Protein 1Q1H (pdb70)

CATH classification: 1.10.10.10

B-factor: mean 64.39, std 9.57, range [27.91, 95.03]

InterPro domains:
  IPR002853 Transcription initiation factor IIE subunit alpha, N-terminal [SM00531] (18-157)
  IPR016481 Transcription factor TFE, archaea [MF_01909] (2-165)
  IPR016481 Transcription factor TFE, archaea [PIRSF006373] (4-170)
  IPR017919 Transcription factor TFE/TFIIEalpha HTH domain [PS51344] (4-88)
  IPR024550 TFIIEalpha/SarR/Rpc3 HTH domain [PF02002] (11-111)
  IPR036388 Winged helix-like DNA-binding domain superfamily [G3DSA:1.10.10.10] (1-88)
  IPR036390 Winged helix DNA-binding domain superfamily [SSF46785] (3-88)
  IPR039997 Transcription factor E [PTHR13097] (5-166)

Organism: Saccharolobus solfataricus (strain ATCC 35092 / DSM 1617 / JCM 11322 / P2) (NCBI:txid273057)

Sequence (85 aa):
MVNAEDLFINLAKSLLGDDVIDVLRILLDKGTEMTDEEIANQLNIKVNDVRKKLNLLEEQGFVSYRKTRSGWFIYYWKPNIDQIN

Foldseek 3Di:
DVCLLPVLLPVVVVPDPVLLSLLLVVQSVVVDKDFLCRSCVVPPDPSVVSVVSVVVVVVVQQKDWDWDAVHDIGIIIHGCSVVVD

Nearest PDB structures (foldseek):
  1q1h-assembly1_A  TM=1.012E+00  e=7.812E-16  Saccharolobus solfataricus
  4zzl-assembly1_A  TM=6.529E-01  e=1.434E-02  Pseudomonas aeruginosa
  6pcp-assembly2_C  TM=7.508E-01  e=1.012E-01  Bordetella pertussis
  5fb2-assembly1_A  TM=6.907E-01  e=1.012E-01  Staphylococcus aureus
  4ld5-assembly3_G  TM=7.204E-01  e=1.496E-01  Staphylococcus aureus

Radius of gyration: 12.44 Å; Cα contacts (8 Å, |Δi|>4): 107; chains: 1;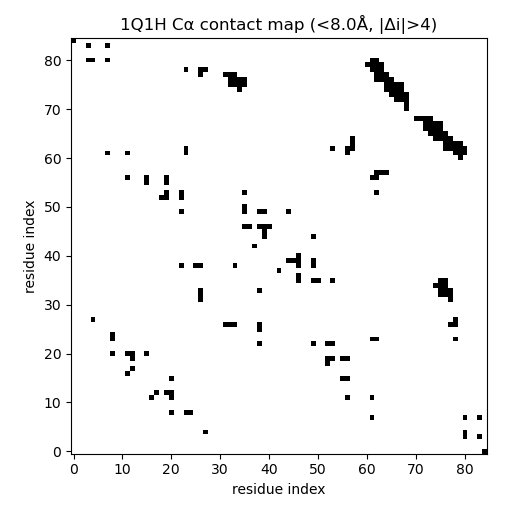 bounding box: 30×36×30 Å

Secondary structure (DSSP, 8-state):
--TTTTHHHHHHHTTS-STTHHHHHHHHHH-S-B-HHHHHHTTTS-HHHHHHHHHHHHHHTS-EEEEE-----EEEEE-THHHH-

Solvent-accessible surface area: 5737 Å² total; per-residue (Å²): 125,129,107,6,69,90,93,2,13,88,73,0,105,100,101,32,39,94,95,2,14,75,0,0,76,25,0,20,80,94,60,78,56,0,15,22,110,48,0,4,117,115,61,120,71,168,58,66,55,0,102,126,18,0,81,87,0,61,116,79,36,15,2,46,111,108,113,68,232,152,75,201,110,58,74,66,16,116,21,16,22,118,139,69,110

Structure (mmCIF, N/CA/C/O backbone):
data_1Q1H
#
_entry.id   1Q1H
#
_cell.length_a   66.1
_cell.length_b   66.1
_cell.length_c   92.7
_cell.angle_alpha   90.00
_cell.angle_beta   90.00
_cell.angle_gamma   120.00
#
_symmetry.space_group_name_H-M   'P 61 2 2'
#
loop_
_atom_site.group_PDB
_atom_site.id
_atom_site.type_symbol
_atom_site.label_atom_id
_atom_site.label_alt_id
_atom_site.label_comp_id
_atom_site.label_asym_id
_atom_site.label_entity_id
_atom_site.label_seq_id
_atom_site.pdbx_PDB_ins_code
_atom_site.Cartn_x
_atom_site.Cartn_y
_atom_site.Cartn_z
_atom_site.occupancy
_atom_site.B_iso_or_equiv
_atom_site.auth_seq_id
_atom_site.auth_comp_id
_atom_site.auth_asym_id
_atom_site.auth_atom_id
_atom_site.pdbx_PDB_model_num
ATOM 1 N N . MET A 1 1 ? 15.054 25.035 38.923 1.00 75.06 1 MET A N 1
ATOM 2 C CA . MET A 1 1 ? 15.855 24.653 37.730 1.00 80.55 1 MET A CA 1
ATOM 3 C C . MET A 1 1 ? 16.226 25.887 36.913 1.00 80.32 1 MET A C 1
ATOM 4 O O . MET A 1 1 ? 17.073 26.680 37.331 1.00 81.22 1 MET A O 1
ATOM 9 N N . VAL A 1 2 ? 15.590 26.044 35.751 1.00 79.30 2 VAL A N 1
ATOM 10 C CA . VAL A 1 2 ? 15.836 27.190 34.866 1.00 77.95 2 VAL A CA 1
ATOM 11 C C . VAL A 1 2 ? 17.203 27.103 34.160 1.00 79.18 2 VAL A C 1
ATOM 12 O O . VAL A 1 2 ? 17.285 26.836 32.950 1.00 78.06 2 VAL A O 1
ATOM 16 N N . ASN A 1 3 ? 18.272 27.328 34.916 1.00 77.76 3 ASN A N 1
ATOM 17 C CA . ASN A 1 3 ? 19.609 27.263 34.349 1.00 78.23 3 ASN A CA 1
ATOM 18 C C . ASN A 1 3 ? 20.152 25.852 34.456 1.00 76.92 3 ASN A C 1
ATOM 19 O O . ASN A 1 3 ? 21.357 25.659 34.556 1.00 78.69 3 ASN A O 1
ATOM 24 N N . ALA A 1 4 ? 19.263 24.864 34.446 1.00 73.86 4 ALA A N 1
ATOM 25 C CA . ALA A 1 4 ? 19.692 23.475 34.534 1.00 74.02 4 ALA A CA 1
ATOM 26 C C . ALA A 1 4 ? 19.460 22.720 33.221 1.00 72.32 4 ALA A C 1
ATOM 27 O O . ALA A 1 4 ? 19.991 21.630 33.032 1.00 71.64 4 ALA A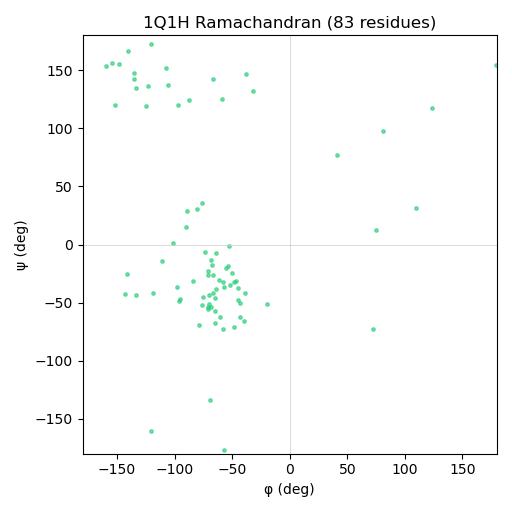 O 1
ATOM 29 N N . GLU A 1 5 ? 18.663 23.288 32.317 1.00 73.39 5 GLU A N 1
ATOM 30 C CA . GLU A 1 5 ? 18.430 22.642 31.025 1.00 72.60 5 GLU A CA 1
ATOM 31 C C . GLU A 1 5 ? 19.523 23.178 30.112 1.00 72.71 5 GLU A C 1
ATOM 32 O O . GLU A 1 5 ? 19.457 23.061 28.893 1.00 73.45 5 GLU A O 1
ATOM 38 N N . ASP A 1 6 ? 20.525 23.783 30.740 1.00 73.85 6 ASP A N 1
ATOM 39 C CA . ASP A 1 6 ? 21.678 24.351 30.053 1.00 72.69 6 ASP A CA 1
ATOM 40 C C . ASP A 1 6 ? 22.929 23.901 30.804 1.00 71.59 6 ASP A C 1
ATOM 41 O O . ASP A 1 6 ? 23.920 23.506 30.203 1.00 73.74 6 ASP A O 1
ATOM 46 N N . LEU A 1 7 ? 22.875 23.963 32.126 1.00 67.98 7 LEU A N 1
ATOM 47 C CA . LEU A 1 7 ? 23.989 23.518 32.948 1.00 67.34 7 LEU A CA 1
ATOM 48 C C . LEU A 1 7 ? 24.100 22.019 32.683 1.00 67.65 7 LEU A C 1
ATOM 49 O O . LEU A 1 7 ? 25.036 21.342 33.129 1.00 65.73 7 LEU A O 1
ATOM 54 N N . PHE A 1 8 ? 23.117 21.520 31.941 1.00 66.75 8 PHE A N 1
ATOM 55 C CA . PHE A 1 8 ? 23.024 20.112 31.579 1.00 65.86 8 PHE A CA 1
ATOM 56 C C . PHE A 1 8 ? 23.634 19.946 30.188 1.00 66.77 8 PHE A C 1
ATOM 57 O O . PHE A 1 8 ? 24.470 19.066 29.969 1.00 69.48 8 PHE A O 1
ATOM 65 N N . ILE A 1 9 ? 23.223 20.810 29.261 1.00 64.29 9 ILE A N 1
ATOM 66 C CA . ILE A 1 9 ? 23.716 20.779 27.891 1.00 64.47 9 ILE A CA 1
ATOM 67 C C . ILE A 1 9 ? 25.140 21.311 27.813 1.00 63.87 9 ILE A C 1
ATOM 68 O O . ILE A 1 9 ? 25.781 21.252 26.769 1.00 62.74 9 ILE A O 1
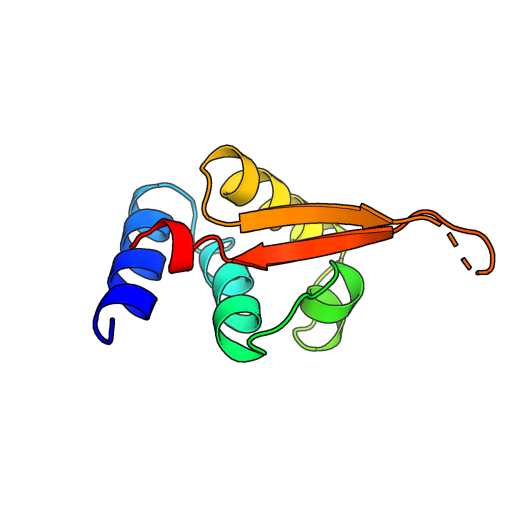ATOM 73 N N . ASN A 1 10 ? 25.628 21.827 28.933 1.00 64.73 10 ASN A N 1
ATOM 74 C CA . ASN A 1 10 ? 26.976 22.373 29.023 1.00 65.63 10 ASN A CA 1
ATOM 75 C C . ASN A 1 10 ? 27.915 21.294 29.570 1.00 65.17 10 ASN A C 1
ATOM 76 O O . ASN A 1 10 ? 29.000 21.069 29.032 1.00 66.39 10 ASN A O 1
ATOM 81 N N . LEU A 1 11 ? 27.498 20.626 30.639 1.00 66.46 11 LEU A N 1
ATOM 82 C CA . LEU A 1 11 ? 28.302 19.551 31.212 1.00 65.45 11 LEU A CA 1
ATOM 83 C C . LEU A 1 11 ? 28.449 18.463 30.156 1.00 63.59 11 LEU A C 1
ATOM 84 O O . LEU A 1 11 ? 29.447 17.744 30.122 1.00 61.82 11 LEU A O 1
ATOM 89 N N . ALA A 1 12 ? 27.438 18.344 29.300 1.00 59.45 12 ALA A N 1
ATOM 90 C CA . ALA A 1 12 ? 27.461 17.356 28.233 1.00 61.45 12 ALA A CA 1
ATOM 91 C C . ALA A 1 12 ? 28.599 17.716 27.282 1.00 63.09 12 ALA A C 1
ATOM 92 O O . ALA A 1 12 ? 29.601 16.999 27.192 1.00 61.50 12 ALA A O 1
ATOM 94 N N . LYS A 1 13 ? 28.432 18.838 26.582 1.00 64.52 13 LYS A N 1
ATOM 95 C CA . LYS A 1 13 ? 29.427 19.322 25.636 1.00 62.16 13 LYS A CA 1
ATOM 96 C C . LYS A 1 13 ? 30.827 19.107 26.174 1.00 62.78 13 LYS A C 1
ATOM 97 O O . LYS A 1 13 ? 31.583 18.312 25.638 1.00 66.83 13 LYS A O 1
ATOM 103 N N . SER A 1 14 ? 31.169 19.801 27.251 1.00 60.72 14 SER A N 1
ATOM 104 C CA . SER A 1 14 ? 32.506 19.685 27.815 1.00 60.56 14 SER A CA 1
ATOM 105 C C . SER A 1 14 ? 32.936 18.259 28.093 1.00 54.71 14 SER A C 1
ATOM 106 O O . SER A 1 14 ? 34.052 18.032 28.542 1.00 52.02 14 SER A O 1
ATOM 109 N N . LEU A 1 15 ? 32.054 17.304 27.825 1.00 55.49 15 LEU A N 1
ATOM 110 C CA . LEU A 1 15 ? 32.357 15.894 28.057 1.00 56.33 15 LEU A CA 1
ATOM 111 C C . LEU A 1 15 ? 32.309 15.053 26.798 1.00 52.28 15 LEU A C 1
ATOM 112 O O . LEU A 1 15 ? 33.155 14.201 26.595 1.00 53.47 15 LEU A O 1
ATOM 117 N N . LEU A 1 16 ? 31.316 15.280 25.953 1.00 50.29 16 LEU A N 1
ATOM 118 C CA . LEU A 1 16 ? 31.205 14.504 24.727 1.00 52.00 16 LEU A CA 1
ATOM 119 C C . LEU A 1 16 ? 31.262 15.404 23.505 1.00 52.59 16 LEU A C 1
ATOM 120 O O . LEU A 1 16 ? 31.718 16.542 23.569 1.00 54.64 16 LEU A O 1
ATOM 125 N N . GLY A 1 17 ? 30.784 14.894 22.382 1.00 51.94 17 GLY A N 1
ATOM 126 C CA . GLY A 1 17 ? 30.814 15.701 21.182 1.00 59.09 17 GLY A CA 1
ATOM 127 C C . GLY A 1 17 ? 29.855 16.874 21.235 1.00 59.97 17 GLY A C 1
ATOM 128 O O . GLY A 1 17 ? 29.794 17.622 22.212 1.00 56.51 17 GLY A O 1
ATOM 129 N N . ASP A 1 18 ? 29.131 17.023 20.134 1.00 61.45 18 ASP A N 1
ATOM 130 C CA . ASP A 1 18 ? 28.118 18.036 19.934 1.00 62.50 18 ASP A CA 1
ATOM 131 C C . ASP A 1 18 ? 27.086 17.220 19.181 1.00 63.84 18 ASP A C 1
ATOM 132 O O . ASP A 1 18 ? 25.888 17.511 19.207 1.00 61.66 18 ASP A O 1
ATOM 137 N N . ASP A 1 19 ? 27.582 16.178 18.515 1.00 65.56 19 ASP A N 1
ATOM 138 C CA . ASP A 1 19 ? 26.740 15.258 17.765 1.00 66.88 19 ASP A CA 1
ATOM 139 C C . ASP A 1 19 ? 25.777 14.720 18.808 1.00 67.88 19 ASP A C 1
ATOM 140 O O . ASP A 1 19 ? 24.612 14.423 18.515 1.00 69.41 19 ASP A O 1
ATOM 145 N N . VAL A 1 20 ? 26.288 14.611 20.032 1.00 64.08 20 VAL A N 1
ATOM 146 C CA . VAL A 1 20 ? 25.529 14.111 21.169 1.00 64.81 20 VAL A CA 1
ATOM 147 C C . VAL A 1 20 ? 24.534 15.138 21.719 1.00 63.70 20 VAL A C 1
ATOM 148 O O . VAL A 1 20 ? 23.344 14.840 21.871 1.00 62.57 20 VAL A O 1
ATOM 152 N N . ILE 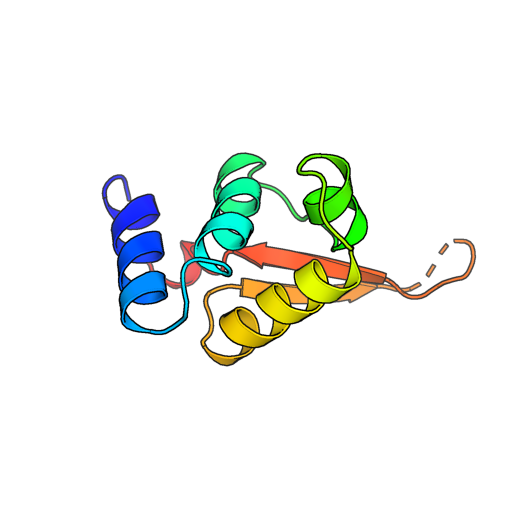A 1 21 ? 25.023 16.342 22.008 1.00 64.15 21 ILE A N 1
ATOM 153 C CA . ILE A 1 21 ? 24.187 17.410 22.548 1.00 63.13 21 ILE A CA 1
ATOM 154 C C . ILE A 1 21 ? 22.880 17.571 21.786 1.00 65.25 21 ILE A C 1
ATOM 155 O O . ILE A 1 21 ? 21.865 17.950 22.364 1.00 66.92 21 ILE A O 1
ATOM 160 N N . ASP A 1 22 ? 22.902 17.284 20.490 1.00 67.51 22 ASP A N 1
ATOM 161 C CA . ASP A 1 22 ? 21.695 17.391 19.669 1.00 70.41 22 ASP A CA 1
ATOM 162 C C . ASP A 1 22 ? 20.630 16.405 20.124 1.00 69.07 22 ASP A C 1
ATOM 163 O O . ASP A 1 22 ? 19.441 16.726 20.122 1.00 71.05 22 ASP A O 1
ATOM 168 N N . VAL A 1 23 ? 21.064 15.207 20.513 1.00 63.75 23 VAL A N 1
ATOM 169 C CA . VAL A 1 23 ? 20.146 14.175 20.977 1.00 59.68 23 VAL A CA 1
ATOM 170 C C . VAL A 1 23 ? 19.518 14.558 22.307 1.00 57.31 23 VAL A C 1
ATOM 171 O O . VAL A 1 23 ? 18.289 14.567 22.442 1.00 55.58 23 VAL A O 1
ATOM 175 N N . LEU A 1 24 ? 20.367 14.880 23.281 1.00 54.08 24 LEU A N 1
ATOM 176 C CA . LEU A 1 24 ? 19.905 15.264 24.614 1.00 55.01 24 LEU A CA 1
ATOM 177 C C . LEU A 1 24 ? 18.807 16.310 24.500 1.00 58.78 24 LEU A C 1
ATOM 178 O O . LEU A 1 24 ? 17.888 16.351 25.315 1.00 59.91 24 LEU A O 1
ATOM 183 N N . ARG A 1 25 ? 18.914 17.143 23.469 1.00 63.21 25 ARG A N 1
ATOM 184 C CA . ARG A 1 25 ? 17.958 18.205 23.200 1.00 64.65 25 ARG A CA 1
ATOM 185 C C . ARG A 1 25 ? 16.521 17.721 23.018 1.00 65.69 25 ARG A C 1
ATOM 186 O O . ARG A 1 25 ? 15.684 17.947 23.893 1.00 67.47 25 ARG A O 1
ATOM 194 N N . ILE A 1 26 ? 16.238 17.078 21.884 1.00 65.19 26 ILE A N 1
ATOM 195 C CA . ILE A 1 26 ? 14.895 16.557 21.597 1.00 65.08 26 ILE A CA 1
ATOM 196 C C . ILE A 1 26 ? 14.280 15.973 22.868 1.00 66.50 26 ILE A C 1
ATOM 197 O O . ILE A 1 26 ? 13.094 16.153 23.143 1.00 67.08 26 ILE A O 1
ATOM 202 N N . LEU A 1 27 ? 15.101 15.255 23.627 1.00 63.92 27 LEU A N 1
ATOM 203 C CA . LEU A 1 27 ? 14.661 14.648 24.868 1.00 62.50 27 LEU A CA 1
ATOM 204 C C . LEU A 1 27 ? 14.186 15.747 25.806 1.00 61.08 27 LEU A C 1
ATOM 205 O O . LEU A 1 27 ? 13.015 15.787 26.179 1.00 62.95 27 LEU A O 1
ATOM 210 N N . LEU A 1 28 ? 15.100 16.646 26.174 1.00 64.45 28 LEU A N 1
ATOM 211 C CA . LEU A 1 28 ? 14.780 17.755 27.080 1.00 61.59 28 LEU A CA 1
ATOM 212 C C . LEU A 1 28 ? 13.530 18.494 26.612 1.00 61.92 28 LEU A C 1
ATOM 213 O O . LEU A 1 28 ? 12.830 19.100 27.416 1.00 58.89 28 LEU A O 1
ATOM 218 N N . ASP A 1 29 ? 13.252 18.408 25.312 1.00 62.69 29 ASP A N 1
ATOM 219 C CA . ASP A 1 29 ? 12.100 19.059 24.695 1.00 66.04 29 ASP A CA 1
ATOM 220 C C . ASP A 1 29 ? 10.792 18.300 24.912 1.00 68.71 29 ASP A C 1
ATOM 221 O O . ASP A 1 29 ? 9.902 18.770 25.628 1.00 71.09 29 ASP A O 1
ATOM 226 N N . LYS A 1 30 ? 10.669 17.135 24.277 1.00 66.55 30 LYS A N 1
ATOM 227 C CA . LYS A 1 30 ? 9.453 16.340 24.389 1.00 62.36 30 LYS A CA 1
ATOM 228 C C . LYS A 1 30 ? 8.963 16.245 25.831 1.00 56.60 30 LYS A C 1
ATOM 229 O O . LYS A 1 30 ? 7.755 16.258 26.085 1.00 54.58 30 LYS A O 1
ATOM 235 N N . GLY A 1 31 ? 9.904 16.152 26.766 1.00 52.62 31 GLY A N 1
ATOM 236 C CA . GLY A 1 31 ? 9.560 16.081 28.178 1.00 55.44 31 GLY A CA 1
ATOM 237 C C . GLY A 1 31 ? 9.003 14.757 28.669 1.00 57.18 31 GLY A C 1
ATOM 238 O O . GLY A 1 31 ? 8.472 14.673 29.775 1.00 56.67 31 GLY A O 1
ATOM 239 N N . THR A 1 32 ? 9.115 13.725 27.839 1.00 62.98 32 THR A N 1
ATOM 240 C CA . THR A 1 32 ? 8.630 12.391 28.177 1.00 62.07 32 THR A CA 1
ATOM 241 C C . THR A 1 32 ? 9.449 11.393 27.369 1.00 59.80 32 THR A C 1
ATOM 242 O O . THR A 1 32 ? 9.984 11.741 26.313 1.00 58.37 32 THR A O 1
ATOM 246 N N . GLU A 1 33 ? 9.531 10.158 27.864 1.00 60.73 33 GLU A N 1
ATOM 247 C CA . GLU A 1 33 ? 10.311 9.101 27.222 1.00 62.65 33 GLU A CA 1
ATOM 248 C C . GLU A 1 33 ? 10.264 9.115 25.711 1.00 61.11 33 GLU A C 1
ATOM 249 O O . GLU A 1 33 ? 9.240 9.446 25.111 1.00 61.19 33 GLU A O 1
ATOM 255 N N . MET A 1 34 ? 11.383 8.718 25.112 1.00 57.53 34 MET A N 1
ATOM 256 C CA . MET A 1 34 ? 11.511 8.639 23.671 1.00 56.79 34 MET A CA 1
ATOM 257 C C . MET A 1 34 ? 12.313 7.387 23.312 1.00 57.14 34 MET A C 1
ATOM 258 O O . MET A 1 34 ? 12.933 6.772 24.175 1.00 57.65 34 MET A O 1
ATOM 263 N N . THR A 1 35 ? 12.295 6.992 22.046 1.00 58.43 35 THR A 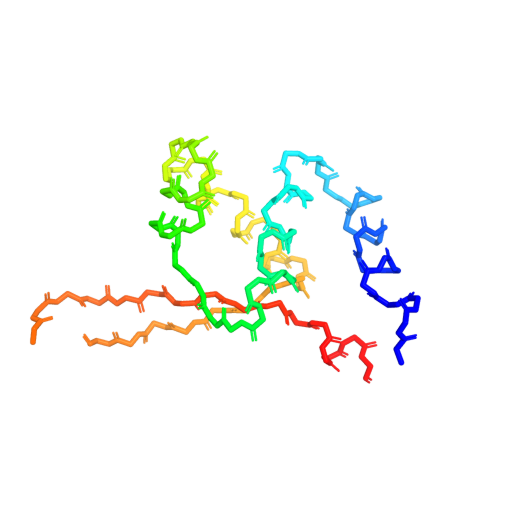N 1
ATOM 264 C CA . THR A 1 35 ? 13.032 5.800 21.634 1.00 61.68 35 THR A CA 1
ATOM 265 C C . THR A 1 35 ? 13.826 6.052 20.363 1.00 62.28 35 THR A C 1
ATOM 266 O O . THR A 1 35 ? 13.303 6.627 19.420 1.00 62.15 35 THR A O 1
ATOM 270 N N . ASP A 1 36 ? 15.083 5.615 20.335 1.00 63.24 36 ASP A N 1
ATOM 271 C CA . ASP A 1 36 ? 15.930 5.842 19.170 1.00 64.92 36 ASP A CA 1
ATOM 272 C C . ASP A 1 36 ? 15.100 6.142 17.927 1.00 66.22 36 ASP A C 1
ATOM 273 O O . ASP A 1 36 ? 15.335 7.150 17.258 1.00 67.01 36 ASP A O 1
ATOM 278 N N . GLU A 1 37 ? 14.115 5.296 17.630 1.00 68.19 37 GLU A N 1
ATOM 279 C CA . GLU A 1 37 ? 13.262 5.535 16.466 1.00 72.26 37 GLU A CA 1
ATOM 280 C C . GLU A 1 37 ? 12.804 7.001 16.511 1.00 72.33 37 GLU A C 1
ATOM 281 O O . GLU A 1 37 ? 13.243 7.822 15.697 1.00 68.33 37 GLU A O 1
ATOM 287 N N . GLU A 1 38 ? 11.927 7.314 17.469 1.00 72.19 38 GLU A N 1
ATOM 288 C CA . GLU A 1 38 ? 11.402 8.669 17.645 1.00 74.56 38 GLU A CA 1
ATOM 289 C C . GLU A 1 38 ? 12.473 9.749 17.520 1.00 74.23 38 GLU A C 1
ATOM 290 O O . GLU A 1 38 ? 12.406 10.603 16.634 1.00 76.58 38 GLU A O 1
ATOM 296 N N . ILE A 1 39 ? 13.451 9.716 18.420 1.00 71.59 39 ILE A N 1
ATOM 297 C CA . ILE A 1 39 ? 14.537 10.691 18.423 1.00 71.71 39 ILE A CA 1
ATOM 298 C C . ILE A 1 39 ? 15.202 10.740 17.054 1.00 75.49 39 ILE A C 1
ATOM 299 O O . ILE A 1 39 ? 15.893 11.703 16.725 1.00 78.09 39 ILE A O 1
ATOM 304 N N . ALA A 1 40 ? 14.984 9.689 16.264 1.00 77.35 40 ALA A N 1
ATOM 305 C CA . ALA A 1 40 ? 15.550 9.589 14.921 1.00 77.68 40 ALA A CA 1
ATOM 306 C C . ALA A 1 40 ? 14.557 10.011 13.835 1.00 77.95 40 ALA A C 1
ATOM 307 O O . ALA A 1 40 ? 14.947 10.624 12.840 1.00 79.03 40 ALA A O 1
ATOM 309 N N . ASN A 1 41 ? 13.278 9.685 14.020 1.00 79.39 41 ASN A N 1
ATOM 310 C CA . ASN A 1 41 ? 12.259 10.045 13.032 1.00 80.60 41 ASN A CA 1
ATOM 311 C C . ASN A 1 41 ? 11.977 11.549 13.008 1.00 79.87 41 ASN A C 1
ATOM 312 O O . ASN A 1 41 ? 12.080 12.195 11.966 1.00 79.25 41 ASN A O 1
ATOM 317 N N . GLN A 1 42 ? 11.619 12.094 14.165 1.00 79.33 42 GLN A N 1
ATOM 318 C CA . GLN A 1 42 ? 11.307 13.516 14.302 1.00 77.56 42 GLN A CA 1
ATOM 319 C C . GLN A 1 42 ? 12.561 14.389 14.423 1.00 75.97 42 GLN A C 1
ATOM 320 O O . GLN A 1 42 ? 12.539 15.432 15.081 1.00 75.09 42 GLN A O 1
ATOM 326 N N . LEU A 1 43 ? 13.647 13.953 13.791 1.00 74.43 43 LEU A N 1
ATOM 327 C CA . LEU A 1 43 ? 14.915 14.677 13.804 1.00 74.33 43 LEU A CA 1
ATOM 328 C C . LEU A 1 43 ? 15.565 14.522 12.445 1.00 74.92 43 LEU A C 1
ATOM 329 O O . LEU A 1 43 ? 16.116 15.468 11.886 1.00 74.73 43 LEU A O 1
ATOM 334 N N . ASN A 1 44 ? 15.490 13.297 11.936 1.00 76.46 44 ASN A N 1
ATOM 335 C CA . ASN A 1 44 ? 16.056 12.914 10.652 1.00 75.39 44 ASN A CA 1
ATOM 336 C C . ASN A 1 44 ? 17.552 12.637 10.793 1.00 74.87 44 ASN A C 1
ATOM 337 O O . ASN A 1 44 ? 18.376 13.553 10.793 1.00 75.30 44 ASN A O 1
ATOM 342 N N . ILE A 1 45 ? 17.871 11.353 10.934 1.00 71.88 45 ILE A N 1
ATOM 343 C CA . ILE A 1 45 ? 19.233 10.845 11.073 1.00 68.62 45 ILE A CA 1
ATOM 344 C C . ILE A 1 45 ? 19.157 9.326 11.234 1.00 67.17 45 ILE A C 1
ATOM 345 O O . ILE A 1 45 ? 18.144 8.791 11.689 1.00 66.38 45 ILE A O 1
ATOM 350 N N . LYS A 1 46 ? 20.223 8.629 10.864 1.00 64.63 46 LYS A N 1
ATOM 351 C CA . LYS A 1 46 ? 20.230 7.181 11.000 1.00 66.41 46 LYS A CA 1
ATOM 352 C C . LYS A 1 46 ? 20.019 6.771 12.458 1.00 66.46 46 LYS A C 1
ATOM 353 O O . LYS A 1 46 ? 20.758 7.204 13.345 1.00 66.62 46 LYS A O 1
ATOM 359 N N . VAL A 1 47 ? 19.005 5.934 12.693 1.00 67.90 47 VAL A N 1
ATOM 360 C CA . VAL A 1 47 ? 18.670 5.454 14.040 1.00 66.48 47 VAL A CA 1
ATOM 361 C C . VAL A 1 47 ? 19.878 4.809 14.692 1.00 64.03 47 VAL A C 1
ATOM 362 O O . VAL A 1 47 ? 19.942 4.669 15.913 1.00 60.67 47 VAL A O 1
ATOM 366 N N . ASN A 1 48 ? 20.829 4.405 13.863 1.00 63.33 48 ASN A N 1
ATOM 367 C CA . ASN A 1 48 ? 22.034 3.768 14.350 1.00 62.56 48 ASN A CA 1
ATOM 368 C C . ASN A 1 48 ? 22.924 4.775 15.052 1.00 59.90 48 ASN A C 1
ATOM 369 O O . ASN A 1 48 ? 23.320 4.561 16.187 1.00 63.69 48 ASN A O 1
ATOM 374 N N . ASP A 1 49 ? 23.242 5.869 14.368 1.00 60.76 49 ASP A N 1
ATOM 375 C CA . ASP A 1 49 ? 24.087 6.916 14.939 1.00 61.04 49 ASP A CA 1
ATOM 376 C C . ASP A 1 49 ? 23.332 7.609 16.077 1.00 55.73 49 ASP A C 1
ATOM 377 O O . ASP A 1 49 ? 23.923 8.297 16.910 1.00 49.02 49 ASP A O 1
ATOM 382 N N . VAL A 1 50 ? 22.017 7.417 16.094 1.00 53.51 50 VAL A N 1
ATOM 383 C CA . VAL A 1 50 ? 21.163 7.979 17.122 1.00 51.43 50 VAL A CA 1
ATOM 384 C C . VAL A 1 50 ? 21.375 7.158 18.373 1.00 53.71 50 VAL A C 1
ATOM 385 O O . VAL A 1 50 ? 21.528 7.700 19.463 1.00 58.07 50 VAL A O 1
ATOM 389 N N . ARG A 1 51 ? 21.385 5.839 18.213 1.00 56.68 51 ARG A N 1
ATOM 390 C CA . ARG A 1 51 ? 21.584 4.941 19.344 1.00 56.92 51 ARG A CA 1
ATOM 391 C C . ARG A 1 51 ? 23.029 5.048 19.801 1.00 53.91 51 ARG A C 1
ATOM 392 O O . ARG A 1 51 ? 23.347 4.787 20.951 1.00 51.90 51 ARG A O 1
ATOM 400 N N . LYS A 1 52 ? 23.908 5.423 18.886 1.00 54.88 52 LYS A N 1
ATOM 401 C CA . LYS A 1 52 ? 25.311 5.561 19.222 1.00 61.51 52 LYS A CA 1
ATOM 402 C C . LYS A 1 52 ? 25.478 6.726 20.192 1.00 63.97 52 LYS A C 1
ATOM 403 O O . LYS A 1 52 ? 26.230 6.632 21.164 1.00 68.25 52 LYS A O 1
ATOM 409 N N . LYS A 1 53 ? 24.764 7.819 19.936 1.00 61.35 53 LYS A N 1
ATOM 410 C CA . LYS A 1 53 ? 24.831 8.974 20.812 1.00 52.60 53 LYS A CA 1
ATOM 411 C C . LYS A 1 53 ? 24.260 8.581 22.160 1.00 51.31 53 LYS A C 1
ATOM 412 O O . LYS A 1 53 ? 24.940 8.676 23.182 1.00 51.58 53 LYS A O 1
ATOM 418 N N . LEU A 1 54 ? 23.022 8.110 22.166 1.00 46.73 54 LEU A N 1
ATOM 419 C CA . LEU A 1 54 ? 22.394 7.702 23.414 1.00 45.25 54 LEU A CA 1
ATOM 420 C C . LEU A 1 54 ? 23.291 6.886 24.361 1.00 45.60 54 LEU A C 1
ATOM 421 O O . LEU A 1 54 ? 23.400 7.233 25.532 1.00 45.47 54 LEU A O 1
ATOM 426 N N . ASN A 1 55 ? 23.949 5.830 23.887 1.00 41.56 55 ASN A N 1
ATOM 427 C CA . ASN A 1 55 ? 24.779 5.035 24.797 1.00 43.21 55 ASN A CA 1
ATOM 428 C C . ASN A 1 55 ? 25.997 5.771 25.331 1.00 39.97 55 ASN A C 1
ATOM 42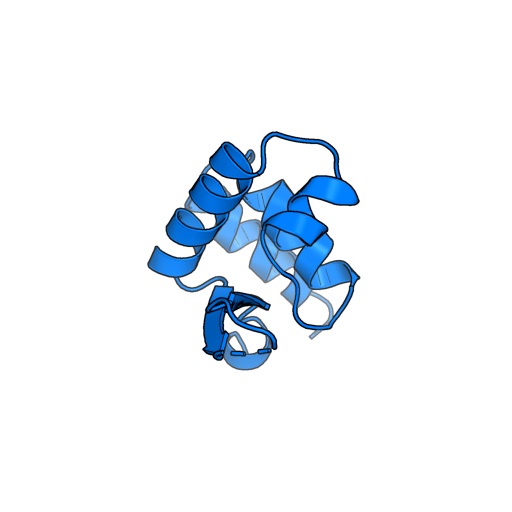9 O O . ASN A 1 55 ? 26.493 5.429 26.397 1.00 39.89 55 ASN A O 1
ATOM 434 N N . LEU A 1 56 ? 26.484 6.762 24.579 1.00 40.82 56 LEU A N 1
ATOM 435 C CA . LEU A 1 56 ? 27.651 7.570 24.970 1.00 38.41 56 LEU A CA 1
ATOM 436 C C . LEU A 1 56 ? 27.310 8.488 26.141 1.00 37.86 56 LEU A C 1
ATOM 437 O O . LEU A 1 56 ? 28.096 8.640 27.069 1.00 34.26 56 LEU A O 1
ATOM 442 N N . LEU A 1 57 ? 26.135 9.112 26.067 1.00 46.12 57 LEU A N 1
ATOM 443 C CA . LEU A 1 57 ? 25.632 10.004 27.111 1.00 50.53 57 LEU A CA 1
ATOM 444 C C . LEU A 1 57 ? 25.292 9.108 28.289 1.00 55.38 57 LEU A C 1
ATOM 445 O O . LEU A 1 57 ? 25.714 9.351 29.421 1.00 59.19 57 LEU A O 1
ATOM 450 N N . GLU A 1 58 ? 24.511 8.070 27.993 1.00 60.35 58 GLU A N 1
ATOM 451 C CA . GLU A 1 58 ? 24.070 7.093 28.981 1.00 59.19 58 GLU A CA 1
ATOM 452 C C . GLU A 1 58 ? 25.246 6.709 29.849 1.00 54.72 58 GLU A C 1
ATOM 453 O O . GLU A 1 58 ? 25.152 6.696 31.066 1.0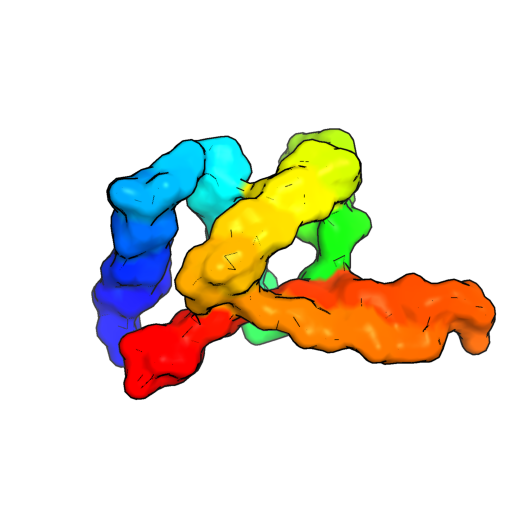0 55.05 58 GLU A O 1
ATOM 459 N N . GLU A 1 59 ? 26.361 6.414 29.205 1.00 54.94 59 GLU A N 1
ATOM 460 C CA . GLU A 1 59 ? 27.587 6.035 29.894 1.00 54.70 59 GLU A CA 1
ATOM 461 C C . GLU A 1 59 ? 28.020 7.110 30.882 1.00 52.86 59 GLU A C 1
ATOM 462 O O . GLU A 1 59 ? 28.537 6.801 31.951 1.00 52.84 59 GLU A O 1
ATOM 468 N N . GLN A 1 60 ? 27.809 8.372 30.526 1.00 54.04 60 GLN A N 1
ATOM 469 C CA . GLN A 1 60 ? 2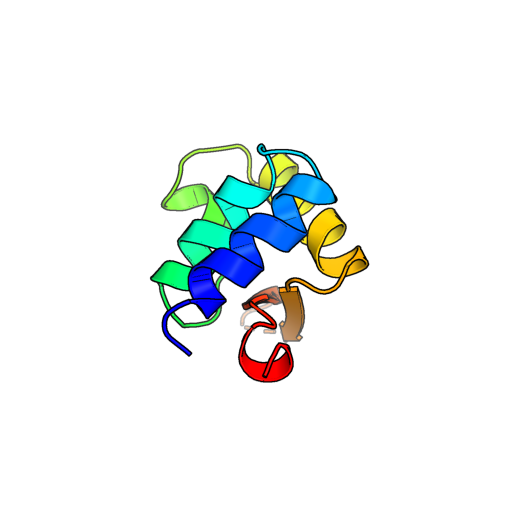8.188 9.476 31.401 1.00 57.76 60 GLN A CA 1
ATOM 470 C C . GLN A 1 60 ? 27.110 9.761 32.430 1.00 63.83 60 GLN A C 1
ATOM 471 O O . GLN A 1 60 ? 27.409 10.195 33.548 1.00 66.71 60 GLN A O 1
ATOM 477 N N . GLY A 1 61 ? 25.857 9.522 32.046 1.00 63.88 61 GLY A N 1
ATOM 478 C CA . GLY A 1 61 ? 24.755 9.734 32.965 1.00 60.10 61 GLY A CA 1
ATOM 479 C C . GLY A 1 61 ? 23.864 10.913 32.649 1.00 58.93 61 GLY A C 1
ATOM 480 O O . GLY A 1 61 ? 23.306 11.525 33.560 1.00 59.24 61 GLY A O 1
ATOM 481 N N . PHE A 1 62 ? 23.718 11.227 31.365 1.00 56.99 62 PHE A N 1
ATOM 482 C CA . PHE A 1 62 ? 22.876 12.343 30.951 1.00 52.36 62 PHE A CA 1
ATOM 483 C C . PHE A 1 62 ? 21.565 11.796 30.452 1.00 48.39 62 PHE A C 1
ATOM 484 O O . PHE A 1 62 ? 20.691 12.542 30.021 1.00 50.63 62 PHE A O 1
ATOM 492 N N . VAL A 1 63 ? 21.439 10.478 30.521 1.00 52.20 63 VAL A N 1
ATOM 493 C CA . VAL A 1 63 ? 20.239 9.781 30.081 1.00 53.77 63 VAL A CA 1
ATOM 494 C C . VAL A 1 63 ? 20.190 8.396 30.731 1.00 53.67 63 VAL A C 1
ATOM 495 O O . VAL A 1 63 ? 21.221 7.831 31.096 1.00 54.43 63 VAL A O 1
ATOM 499 N N . SER A 1 64 ? 18.983 7.865 30.898 1.00 56.03 64 SER A N 1
ATOM 500 C CA . SER A 1 64 ? 18.780 6.525 31.459 1.00 53.19 64 SER A CA 1
ATOM 501 C C . SER A 1 64 ? 17.753 5.841 30.583 1.00 52.96 64 SER A C 1
ATOM 502 O O . SER A 1 64 ? 16.875 6.499 30.035 1.00 57.88 64 SER A O 1
ATOM 505 N N . TYR A 1 65 ? 17.854 4.530 30.438 1.00 55.41 65 TYR A N 1
ATOM 506 C CA . TYR A 1 65 ? 16.881 3.808 29.621 1.00 58.89 65 TYR A CA 1
ATOM 507 C C . TYR A 1 65 ? 16.130 2.729 30.409 1.00 59.45 65 TYR A C 1
ATOM 508 O O . TYR A 1 65 ? 16.442 2.435 31.562 1.00 59.70 65 TYR A O 1
ATOM 517 N N . ARG A 1 66 ? 15.131 2.151 29.760 1.00 64.98 66 ARG A N 1
ATOM 518 C CA . ARG A 1 66 ? 14.325 1.089 30.337 1.00 65.31 66 ARG A CA 1
ATOM 519 C C . ARG A 1 66 ? 13.811 0.230 29.185 1.00 67.03 66 ARG A C 1
ATOM 520 O O . ARG A 1 66 ? 13.142 0.734 28.276 1.00 67.12 66 ARG A O 1
ATOM 528 N N . LYS A 1 67 ? 14.155 -1.054 29.196 1.00 66.24 67 LYS A N 1
ATOM 529 C CA . LYS A 1 67 ? 13.684 -1.945 28.148 1.00 64.61 67 LYS A CA 1
ATOM 530 C C . LYS A 1 67 ? 12.455 -2.669 28.651 1.00 63.74 67 LYS A C 1
ATOM 531 O O . LYS A 1 67 ? 12.509 -3.378 29.650 1.00 64.69 67 LYS A O 1
ATOM 537 N N . THR A 1 68 ? 11.344 -2.483 27.955 1.00 61.24 68 THR A N 1
ATOM 538 C CA . THR A 1 68 ? 10.100 -3.111 28.348 1.00 59.33 68 THR A CA 1
ATOM 539 C C . THR A 1 68 ? 9.511 -3.920 27.202 1.00 58.53 68 THR A C 1
ATOM 540 O O . THR A 1 68 ? 9.199 -3.373 26.138 1.00 57.91 68 THR A O 1
ATOM 544 N N . ARG A 1 69 ? 9.365 -5.226 27.433 1.00 58.10 69 ARG A N 1
ATOM 545 C CA . ARG A 1 69 ? 8.819 -6.144 26.435 1.00 61.07 69 ARG A CA 1
ATOM 546 C C . ARG A 1 69 ? 7.424 -5.741 25.955 1.00 61.35 69 ARG A C 1
ATOM 547 O O . ARG A 1 69 ? 7.173 -5.637 24.749 1.00 61.69 69 ARG A O 1
ATOM 555 N N . SER A 1 73 ? 2.383 -7.765 21.908 1.00 73.60 73 SER A N 1
ATOM 556 C CA . SER A 1 73 ? 2.995 -7.184 20.711 1.00 77.91 73 SER A CA 1
ATOM 557 C C . SER A 1 73 ? 4.511 -7.425 20.677 1.00 75.53 73 SER A C 1
ATOM 558 O O . SER A 1 73 ? 5.313 -6.531 20.961 1.00 71.40 73 SER A O 1
ATOM 561 N N . GLY A 1 74 ? 4.880 -8.650 20.314 1.00 75.54 74 GLY A N 1
ATOM 562 C CA . GLY A 1 74 ? 6.276 -9.051 20.245 1.00 77.38 74 GLY A CA 1
ATOM 563 C C . GLY A 1 74 ? 7.319 -8.018 19.860 1.00 77.26 74 GLY A C 1
ATOM 564 O O . GLY A 1 74 ? 7.152 -7.282 18.884 1.00 78.52 74 GLY A O 1
ATOM 565 N N . TRP A 1 75 ? 8.396 -7.989 20.651 1.00 76.45 75 TRP A N 1
ATOM 566 C CA . TRP A 1 75 ? 9.558 -7.102 20.490 1.00 72.89 75 TRP A CA 1
ATOM 567 C C . TRP A 1 75 ? 9.895 -6.229 21.701 1.00 70.06 75 TRP A C 1
ATOM 568 O O . TRP A 1 75 ? 9.106 -5.385 22.122 1.00 67.01 75 TRP A O 1
ATOM 579 N N . PHE A 1 76 ? 11.088 -6.462 22.246 1.00 70.42 76 PHE A N 1
ATOM 580 C CA . PHE A 1 76 ? 11.639 -5.736 23.399 1.00 68.39 76 PHE A CA 1
ATOM 581 C C . PHE A 1 76 ? 11.906 -4.287 23.013 1.00 65.97 76 PHE A C 1
ATOM 582 O O . PHE A 1 76 ? 12.352 -4.010 21.903 1.00 66.26 76 PHE A O 1
ATOM 590 N N . ILE A 1 77 ? 11.671 -3.356 23.923 1.00 63.70 77 ILE A N 1
ATOM 591 C CA . ILE A 1 77 ? 11.913 -1.964 23.580 1.00 63.04 77 ILE A CA 1
ATOM 592 C C . ILE A 1 77 ? 12.647 -1.172 24.655 1.00 60.85 77 ILE A C 1
ATOM 593 O O . ILE A 1 77 ? 12.427 -1.360 25.846 1.00 60.06 77 ILE A O 1
ATOM 598 N N . TYR A 1 78 ? 13.534 -0.289 24.220 1.00 58.98 78 TYR A N 1
ATOM 599 C CA . TYR A 1 78 ? 14.274 0.548 25.148 1.00 58.68 78 TYR A CA 1
ATOM 600 C C . TYR A 1 78 ? 13.697 1.942 25.057 1.00 59.15 78 TYR A C 1
ATOM 601 O O . TYR A 1 78 ? 13.405 2.422 23.960 1.00 58.34 78 TYR A O 1
ATOM 610 N N . TYR A 1 79 ? 13.514 2.584 26.206 1.00 59.36 79 TYR A N 1
ATOM 611 C CA . TYR A 1 79 ? 13.006 3.942 26.217 1.00 58.91 79 TYR A CA 1
ATOM 612 C C . TYR A 1 79 ? 14.004 4.821 26.939 1.00 59.36 79 TYR A C 1
ATOM 613 O O . TYR A 1 79 ? 14.546 4.451 27.977 1.00 59.98 79 TYR A O 1
ATOM 622 N N . TRP A 1 80 ? 14.256 5.991 26.377 1.00 57.50 80 TRP A N 1
ATOM 623 C CA . TRP A 1 80 ? 15.215 6.901 26.967 1.00 57.30 80 TRP A CA 1
ATOM 624 C C . TRP A 1 80 ? 14.574 8.111 27.615 1.00 58.79 80 TRP A C 1
ATOM 625 O O . TRP A 1 80 ? 13.490 8.549 27.220 1.00 58.09 80 TRP A O 1
ATOM 636 N N . LYS A 1 81 ? 15.257 8.640 28.621 1.00 54.27 81 LYS A N 1
ATOM 637 C CA . LYS A 1 81 ? 14.785 9.805 29.342 1.00 54.63 81 LYS A CA 1
ATOM 638 C C . LYS A 1 81 ? 16.047 10.535 29.778 1.00 51.69 81 LYS A C 1
ATOM 639 O O . LYS A 1 81 ? 17.115 9.920 29.862 1.00 50.28 81 LYS A O 1
ATOM 645 N N . PRO A 1 82 ? 15.956 11.858 30.014 1.00 47.52 82 PRO A N 1
ATOM 646 C CA . PRO A 1 82 ? 17.084 12.685 30.450 1.00 47.67 82 PRO A CA 1
ATOM 647 C C . PRO A 1 82 ? 17.193 12.655 31.976 1.00 50.73 82 PRO A C 1
ATOM 648 O O . PRO A 1 82 ? 16.233 12.986 32.671 1.00 53.76 82 PRO A O 1
ATOM 652 N N . ASN A 1 83 ? 18.349 12.268 32.504 1.00 53.99 83 ASN A N 1
ATOM 653 C CA . ASN A 1 83 ? 18.518 12.212 33.953 1.00 56.23 83 ASN A CA 1
ATOM 654 C C . ASN A 1 83 ? 18.701 13.587 34.601 1.00 56.13 83 ASN A C 1
ATOM 655 O O . ASN A 1 83 ? 19.434 13.721 35.586 1.00 55.63 83 ASN A O 1
ATOM 660 N N . ILE A 1 84 ? 18.024 14.602 34.072 1.00 52.39 84 ILE A N 1
ATOM 661 C CA . ILE A 1 84 ? 18.155 15.934 34.633 1.00 60.58 84 ILE A CA 1
ATOM 662 C C . ILE A 1 84 ? 17.613 16.073 36.075 1.00 65.17 84 ILE A C 1
ATOM 663 O O . ILE A 1 84 ? 18.270 16.667 36.931 1.00 66.75 84 ILE A O 1
ATOM 668 N N . ASP A 1 85 ? 16.426 15.538 36.352 1.00 66.17 85 ASP A N 1
ATOM 669 C CA . ASP A 1 85 ? 15.873 15.610 37.699 1.00 65.07 85 ASP A CA 1
ATOM 670 C C . ASP A 1 85 ? 16.913 15.085 38.678 1.00 66.30 85 ASP A C 1
ATOM 671 O O . ASP A 1 85 ? 17.010 15.557 39.810 1.00 67.28 85 ASP A O 1
ATOM 676 N N . GLN A 1 86 ? 17.687 14.095 38.246 1.00 67.69 86 GLN A N 1
ATOM 677 C CA . GLN A 1 86 ? 18.730 13.536 39.102 1.00 72.10 86 GLN A CA 1
ATOM 678 C C . GLN A 1 86 ? 19.843 14.581 39.233 1.00 73.57 86 GLN A C 1
ATOM 679 O O . GLN A 1 86 ? 20.611 14.574 40.199 1.00 73.00 86 GLN A O 1
ATOM 685 N N . ILE A 1 87 ? 19.914 15.484 38.257 1.00 72.36 87 ILE A N 1
ATOM 686 C CA . ILE A 1 87 ? 20.911 16.546 38.270 1.00 70.62 87 ILE A CA 1
ATOM 687 C C . ILE A 1 87 ? 20.573 17.510 39.399 1.00 71.10 87 ILE A C 1
ATOM 688 O O . ILE A 1 87 ? 21.386 18.355 39.783 1.00 71.68 87 ILE A O 1
ATOM 693 N N . ASN A 1 88 ? 19.363 17.374 39.930 1.00 69.25 88 ASN A N 1
ATOM 694 C CA . ASN A 1 88 ? 18.923 18.202 41.045 1.00 71.55 88 ASN A CA 1
ATOM 695 C C . ASN A 1 88 ? 18.446 17.258 42.133 1.00 72.86 88 ASN A C 1
ATOM 696 O O . ASN A 1 88 ? 19.250 16.960 43.048 1.00 70.79 88 ASN A O 1
#